Protein AF-A0AB34FD87-F1 (afdb_monomer)

pLDDT: mean 76.85, std 21.21, range [26.97, 95.5]

Nearest PDB structures (foldseek):
  4fjo-assembly1_A  TM=5.355E-01  e=4.480E+00  Mus musculus

Mean predicted aligned error: 10.98 Å

Foldseek 3Di:
DDDDVVLVVQCLVCQPNRDDPDDDDDDDDPPDDDDDDALDPDDDDDDDPDDDDDDDDDDDDLVCLLSNLVSLLSCLVRVSNDPDDRPCVCVVCVVVSLVSNVVVDPDPVSNVSSVVSVVSSCVSVVPPPPDDDDPDDDDDDDDDDDDDDDDDD

Sequence (153 aa):
MDTNESEMVKFTDEGDNWVPDSVIAIVLEPGDTLIMPSAQLLPHAVLTLADSRMTGGMFMDALRILESIEKLLWISIRPSVSNEPIPLQLLRGWSHLRKLFYDRNQSTTDRARFEKITGLLRENLSCQWIQIPQQLDHSGAYRQTLKITWEPN

Organism: NCBI:txid1247861

Radius of gyration: 19.11 Å; Cα contacts (8 Å, |Δi|>4): 66; chains: 1; bounding box: 40×42×57 Å

Structure (mmCIF, N/CA/C/O backbone):
data_AF-A0AB34FD87-F1
#
_entry.id   AF-A0AB34FD87-F1
#
loop_
_atom_site.group_PDB
_atom_site.id
_atom_site.type_symbol
_atom_site.label_atom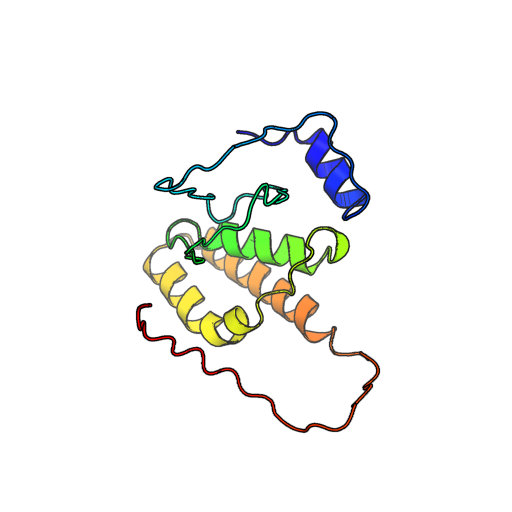_id
_atom_site.label_alt_id
_atom_site.label_comp_id
_atom_site.label_asym_id
_atom_site.label_entity_id
_atom_site.label_seq_id
_atom_site.pdbx_PDB_ins_code
_atom_site.Cartn_x
_atom_site.Cartn_y
_atom_site.Cartn_z
_atom_site.occupancy
_atom_site.B_iso_or_equiv
_atom_site.auth_seq_id
_atom_site.auth_comp_id
_atom_site.auth_asym_id
_atom_site.auth_atom_id
_atom_site.pdbx_PDB_model_num
ATOM 1 N N . MET A 1 1 ? 11.540 -9.137 3.467 1.00 44.97 1 MET A N 1
ATOM 2 C CA . MET A 1 1 ? 12.571 -8.117 3.202 1.00 44.97 1 MET A CA 1
ATOM 3 C C . MET A 1 1 ? 12.201 -6.913 4.029 1.00 44.97 1 MET A C 1
ATOM 5 O O . MET A 1 1 ? 11.166 -6.316 3.750 1.00 44.97 1 MET A O 1
ATOM 9 N N . ASP A 1 2 ? 12.971 -6.657 5.082 1.00 49.84 2 ASP A N 1
ATOM 10 C CA . ASP A 1 2 ? 12.836 -5.446 5.885 1.00 49.84 2 ASP A CA 1
ATOM 11 C C . ASP A 1 2 ? 13.487 -4.307 5.111 1.00 49.84 2 ASP A C 1
ATOM 13 O O . ASP A 1 2 ? 14.667 -4.375 4.760 1.00 49.84 2 ASP A O 1
ATOM 17 N N . THR A 1 3 ? 12.699 -3.294 4.770 1.00 57.66 3 THR A N 1
ATOM 18 C CA . THR A 1 3 ? 13.230 -2.063 4.196 1.00 57.66 3 THR A CA 1
ATOM 19 C C . THR A 1 3 ? 14.100 -1.407 5.263 1.00 57.66 3 THR A C 1
ATOM 21 O O . THR A 1 3 ? 13.645 -1.229 6.391 1.00 57.66 3 THR A O 1
ATOM 24 N N . ASN A 1 4 ? 15.354 -1.085 4.936 1.00 71.69 4 ASN A N 1
ATOM 25 C CA . ASN A 1 4 ? 16.260 -0.406 5.860 1.00 71.69 4 ASN A CA 1
ATOM 26 C C . ASN A 1 4 ? 15.581 0.882 6.358 1.00 71.69 4 ASN A C 1
ATOM 28 O O . ASN A 1 4 ? 15.219 1.732 5.546 1.00 71.69 4 ASN A O 1
ATOM 32 N N . GLU A 1 5 ? 15.374 1.021 7.670 1.00 75.25 5 GLU A N 1
ATOM 33 C CA . GLU A 1 5 ? 14.649 2.161 8.253 1.00 75.25 5 GLU A CA 1
ATOM 34 C C . GLU A 1 5 ? 15.255 3.503 7.813 1.00 75.25 5 GLU A C 1
ATOM 36 O O . GLU A 1 5 ? 14.524 4.450 7.532 1.00 75.25 5 GLU A O 1
ATOM 41 N N . SER A 1 6 ? 16.581 3.549 7.646 1.00 80.75 6 SER A N 1
ATOM 42 C CA . SER A 1 6 ? 17.311 4.704 7.113 1.00 80.75 6 SER A CA 1
ATOM 43 C C . SER A 1 6 ? 16.876 5.085 5.691 1.00 80.75 6 SER A C 1
ATOM 45 O O . SER A 1 6 ? 16.723 6.265 5.388 1.00 80.75 6 SER A O 1
ATOM 47 N N . GLU A 1 7 ? 16.658 4.103 4.816 1.00 85.06 7 GLU A N 1
ATOM 48 C CA . GLU A 1 7 ? 16.222 4.339 3.432 1.00 85.06 7 GLU A CA 1
ATOM 49 C C . GLU A 1 7 ? 14.768 4.814 3.380 1.00 85.06 7 GLU A C 1
ATOM 51 O O . GLU A 1 7 ? 14.429 5.693 2.594 1.00 85.06 7 GLU A O 1
ATOM 56 N N . MET A 1 8 ? 13.911 4.295 4.263 1.00 85.44 8 MET A N 1
ATOM 57 C CA . MET A 1 8 ? 12.520 4.748 4.352 1.00 85.44 8 MET A CA 1
ATOM 58 C C . MET A 1 8 ? 12.394 6.185 4.865 1.00 85.44 8 MET A C 1
ATOM 60 O O . MET A 1 8 ? 11.465 6.887 4.462 1.00 85.44 8 MET A O 1
ATOM 64 N N . VAL A 1 9 ? 13.310 6.637 5.729 1.00 88.19 9 VAL A N 1
ATOM 65 C CA . VAL A 1 9 ? 13.380 8.046 6.148 1.00 88.19 9 VAL A CA 1
ATOM 66 C C . VAL A 1 9 ? 13.762 8.929 4.962 1.00 88.19 9 VAL A C 1
ATOM 68 O O . VAL A 1 9 ? 13.012 9.849 4.651 1.00 88.19 9 VAL A O 1
ATOM 71 N N . LYS A 1 10 ? 14.837 8.597 4.233 1.00 89.56 10 LYS A N 1
ATOM 72 C CA . LYS A 1 10 ? 15.220 9.343 3.020 1.00 89.56 10 LYS A CA 1
ATOM 73 C C . LYS A 1 10 ? 14.080 9.392 2.003 1.00 89.56 10 LYS A C 1
ATOM 75 O O . LYS A 1 10 ? 13.738 10.463 1.520 1.00 89.56 10 LYS A O 1
ATOM 80 N N . PHE A 1 11 ? 13.424 8.258 1.747 1.00 89.56 11 PHE A N 1
ATOM 81 C CA . PHE A 1 11 ? 12.277 8.203 0.842 1.00 89.56 11 PHE A CA 1
ATOM 82 C C . PHE A 1 11 ? 11.124 9.106 1.293 1.00 89.56 11 PHE A C 1
ATOM 84 O O . PHE A 1 11 ? 10.484 9.763 0.477 1.00 89.56 11 PHE A O 1
ATOM 91 N N . THR A 1 12 ? 10.860 9.153 2.599 1.00 89.75 12 THR A N 1
ATOM 92 C CA . THR A 1 12 ? 9.824 10.022 3.170 1.00 89.75 12 THR A CA 1
ATOM 93 C C . THR A 1 12 ? 10.107 11.500 2.901 1.0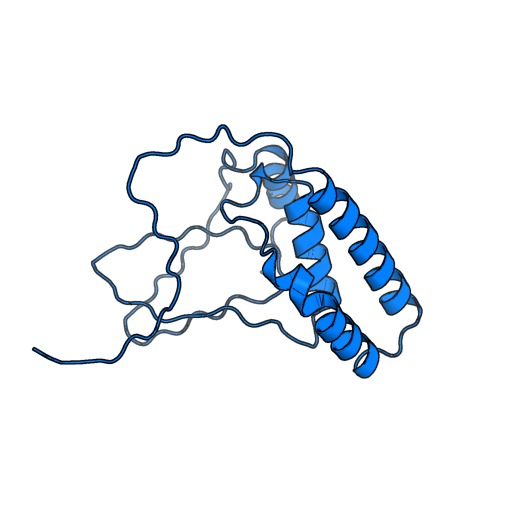0 89.75 12 THR A C 1
ATOM 95 O O . THR A 1 12 ? 9.168 12.249 2.624 1.00 89.75 12 THR A O 1
ATOM 98 N N . ASP A 1 13 ? 11.374 11.902 2.991 1.00 89.38 13 ASP A N 1
ATOM 99 C CA . ASP A 1 13 ? 11.802 13.296 2.871 1.00 89.38 13 ASP A CA 1
ATOM 100 C C . ASP A 1 13 ? 11.982 13.726 1.405 1.00 89.38 13 ASP A C 1
ATOM 102 O O . ASP A 1 13 ? 11.618 14.841 1.029 1.00 89.38 13 ASP A O 1
ATOM 106 N N . GLU A 1 14 ? 12.516 12.838 0.565 1.00 90.12 14 GLU A N 1
ATOM 107 C CA . GLU A 1 14 ? 12.880 13.126 -0.828 1.00 90.12 14 GLU A CA 1
ATOM 108 C C . GLU A 1 14 ? 11.753 12.804 -1.825 1.00 90.12 14 GLU A C 1
ATOM 110 O O . GLU A 1 14 ? 11.683 13.419 -2.896 1.00 90.12 14 GLU A O 1
ATOM 115 N N . GLY A 1 15 ? 10.847 11.881 -1.475 1.00 88.31 15 GLY A N 1
ATOM 116 C CA . GLY A 1 15 ? 9.709 11.477 -2.304 1.00 88.31 15 GLY A CA 1
ATOM 117 C C . GLY A 1 15 ? 10.136 11.009 -3.696 1.00 88.31 15 GLY A C 1
ATOM 118 O O . GLY A 1 15 ? 11.001 10.148 -3.829 1.00 88.31 15 GLY A O 1
ATOM 119 N N . ASP A 1 16 ? 9.563 11.614 -4.736 1.00 85.56 16 ASP A N 1
ATOM 120 C CA . ASP A 1 16 ? 9.879 11.330 -6.144 1.00 85.56 16 ASP A CA 1
ATOM 121 C C . ASP A 1 16 ? 11.356 11.553 -6.524 1.00 85.56 16 ASP A C 1
ATOM 123 O O . ASP A 1 16 ? 11.822 11.001 -7.520 1.00 85.56 16 ASP A O 1
ATOM 127 N N . ASN A 1 17 ? 12.102 12.357 -5.757 1.00 88.94 17 ASN A N 1
ATOM 128 C CA . ASN A 1 17 ? 13.526 12.603 -6.018 1.00 88.94 17 ASN A CA 1
ATOM 129 C C . ASN A 1 17 ? 14.446 11.587 -5.334 1.00 88.94 17 ASN A C 1
ATOM 131 O O . ASN A 1 17 ? 15.663 11.660 -5.511 1.00 88.94 17 ASN A O 1
ATOM 135 N N . TRP A 1 18 ? 13.881 10.672 -4.546 1.00 92.12 18 TRP A N 1
ATOM 136 C CA . TRP A 1 18 ? 14.657 9.696 -3.806 1.00 92.12 18 TRP A CA 1
ATOM 137 C C . TRP A 1 18 ? 15.388 8.733 -4.740 1.00 92.12 18 TRP A C 1
ATOM 139 O O . TRP A 1 18 ? 14.789 8.106 -5.618 1.00 92.12 18 TRP A O 1
ATOM 149 N N . VAL A 1 19 ? 16.688 8.572 -4.501 1.00 90.62 19 VAL A N 1
ATOM 150 C CA . VAL A 1 19 ? 17.519 7.574 -5.177 1.00 90.62 19 VAL A CA 1
ATOM 151 C C . VAL A 1 19 ? 17.969 6.540 -4.142 1.00 90.62 19 VAL A C 1
ATOM 153 O O . VAL A 1 19 ? 18.699 6.900 -3.219 1.00 90.62 19 VAL A O 1
ATOM 156 N N . PRO A 1 20 ? 17.555 5.265 -4.265 1.00 89.94 20 PRO A N 1
ATOM 157 C CA . PRO A 1 20 ? 17.933 4.230 -3.309 1.00 89.94 20 PRO A CA 1
ATOM 158 C C . PRO A 1 20 ? 19.424 3.887 -3.400 1.00 89.94 20 PRO A C 1
ATOM 160 O O . PRO A 1 20 ? 19.975 3.770 -4.499 1.00 89.94 20 PRO A O 1
ATOM 163 N N . ASP A 1 21 ? 20.054 3.619 -2.253 1.00 89.69 21 ASP A N 1
ATOM 164 C CA . ASP A 1 21 ? 21.472 3.220 -2.191 1.00 89.69 21 ASP A CA 1
ATOM 165 C C . ASP A 1 21 ? 21.703 1.842 -2.852 1.00 89.69 21 ASP A C 1
ATOM 167 O O . ASP A 1 21 ? 22.780 1.541 -3.374 1.00 89.69 21 ASP A O 1
ATOM 171 N N . SER A 1 22 ? 20.683 0.977 -2.825 1.00 88.19 22 SER A N 1
ATOM 172 C CA . SER A 1 22 ? 20.691 -0.337 -3.471 1.00 88.19 22 SER A CA 1
ATOM 173 C C . SER A 1 22 ? 19.284 -0.753 -3.892 1.00 88.19 22 SER A C 1
ATOM 175 O O . SER A 1 22 ? 18.304 -0.421 -3.226 1.00 88.19 22 SER A O 1
ATOM 177 N N . VAL A 1 23 ? 19.179 -1.504 -4.991 1.00 88.88 23 VAL A N 1
ATOM 178 C CA . VAL A 1 23 ? 17.898 -1.979 -5.528 1.00 88.88 23 VAL A CA 1
ATOM 179 C C . VAL A 1 23 ? 17.917 -3.481 -5.746 1.00 88.88 23 VAL A C 1
ATOM 181 O O . VAL A 1 23 ? 18.933 -4.065 -6.121 1.00 88.88 23 VAL A O 1
ATOM 184 N N . ILE A 1 24 ? 16.760 -4.102 -5.540 1.00 89.94 24 ILE A N 1
ATOM 185 C CA . ILE A 1 24 ? 16.526 -5.501 -5.879 1.00 89.94 24 ILE A CA 1
ATOM 186 C C . ILE A 1 24 ? 15.656 -5.512 -7.126 1.00 89.94 24 ILE A C 1
ATOM 188 O O . ILE A 1 24 ? 14.519 -5.045 -7.099 1.00 89.94 24 ILE A O 1
ATOM 192 N N . ALA A 1 25 ? 16.206 -6.030 -8.220 1.00 92.56 25 ALA A N 1
ATOM 193 C CA . ALA A 1 25 ? 15.481 -6.190 -9.469 1.00 92.56 25 ALA A CA 1
ATOM 194 C C . ALA A 1 25 ? 14.858 -7.589 -9.536 1.00 92.56 25 ALA A C 1
ATOM 196 O O . ALA A 1 25 ? 15.533 -8.591 -9.297 1.00 92.56 25 ALA A O 1
ATOM 197 N N . ILE A 1 26 ? 13.574 -7.645 -9.886 1.00 91.94 26 ILE A N 1
ATOM 198 C CA . ILE A 1 26 ? 12.859 -8.883 -10.199 1.00 91.94 26 ILE A CA 1
ATOM 199 C C . ILE A 1 26 ? 12.486 -8.809 -11.676 1.00 91.94 26 ILE A C 1
ATOM 201 O O . ILE A 1 26 ? 11.841 -7.851 -12.102 1.00 91.94 26 ILE A O 1
ATOM 205 N N . VAL A 1 27 ? 12.905 -9.806 -12.452 1.00 94.44 27 VAL A N 1
ATOM 206 C CA . VAL A 1 27 ? 12.509 -9.954 -13.856 1.00 94.44 27 VAL A CA 1
ATOM 207 C C . VAL A 1 27 ? 11.329 -10.914 -13.900 1.00 94.44 27 VAL A C 1
ATOM 209 O O . VAL A 1 27 ? 11.400 -11.983 -13.301 1.00 94.44 27 VAL A O 1
ATOM 212 N N . LEU A 1 28 ? 10.248 -10.505 -14.563 1.00 94.69 28 LEU A N 1
ATOM 213 C CA . LEU A 1 28 ? 9.061 -11.333 -14.762 1.00 94.69 28 LEU A CA 1
ATOM 214 C C . LEU A 1 28 ? 9.032 -11.847 -16.197 1.00 94.69 28 LEU A C 1
ATOM 216 O O . LEU A 1 28 ? 9.116 -11.057 -17.142 1.00 94.69 28 LEU A O 1
ATOM 220 N N . GLU A 1 29 ? 8.877 -13.155 -16.346 1.00 94.62 29 GLU A N 1
ATOM 221 C CA . GLU A 1 29 ? 8.753 -13.842 -17.626 1.00 94.62 29 GLU A CA 1
ATOM 222 C C . GLU A 1 29 ? 7.291 -14.232 -17.920 1.00 94.62 29 GLU A C 1
ATOM 224 O O . GLU A 1 29 ? 6.438 -14.258 -17.023 1.00 94.62 29 GLU A O 1
ATOM 229 N N . PRO A 1 30 ? 6.940 -14.530 -19.187 1.00 94.81 30 PRO A N 1
ATOM 230 C CA . PRO A 1 30 ? 5.607 -15.014 -19.524 1.00 94.81 30 PRO A CA 1
ATOM 231 C C . PRO A 1 30 ? 5.229 -16.274 -18.731 1.00 94.81 30 PRO A C 1
ATOM 233 O O . PRO A 1 30 ? 5.866 -17.316 -18.856 1.00 94.81 30 PRO A O 1
ATOM 236 N N . GLY A 1 31 ? 4.143 -16.186 -17.961 1.00 93.56 3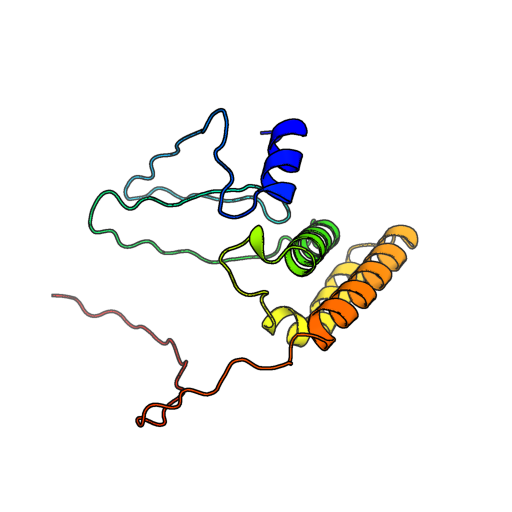1 GLY A N 1
ATOM 237 C CA . GLY A 1 31 ? 3.668 -17.259 -17.080 1.00 93.56 31 GLY A CA 1
ATOM 238 C C . GLY A 1 31 ? 3.925 -16.996 -15.595 1.00 93.56 31 GLY A C 1
ATOM 239 O O . GLY A 1 31 ? 3.271 -17.622 -14.759 1.00 93.56 31 GLY A O 1
ATOM 240 N N . ASP A 1 32 ? 4.788 -16.034 -15.261 1.00 95.50 32 ASP A N 1
ATOM 241 C CA . ASP A 1 32 ? 5.047 -15.662 -13.874 1.00 95.50 32 ASP A CA 1
ATOM 242 C C . ASP A 1 32 ? 3.859 -14.952 -13.224 1.00 95.50 32 ASP A C 1
ATOM 244 O O . ASP A 1 32 ? 3.068 -14.247 -13.857 1.00 95.50 32 ASP A O 1
ATOM 248 N N . THR A 1 33 ? 3.759 -15.114 -11.905 1.00 93.31 33 THR A N 1
ATOM 249 C CA . THR A 1 33 ? 2.817 -14.376 -11.061 1.00 93.31 33 THR A CA 1
ATOM 250 C C . THR A 1 33 ? 3.580 -13.672 -9.950 1.00 93.31 33 THR A C 1
ATOM 252 O O . THR A 1 33 ? 4.140 -14.316 -9.064 1.00 93.31 33 THR A O 1
ATOM 255 N N . LEU A 1 34 ? 3.559 -12.339 -9.966 1.00 91.81 34 LEU A N 1
ATOM 256 C CA . LEU A 1 34 ? 4.091 -11.522 -8.881 1.00 91.81 34 LEU A CA 1
ATOM 257 C C . LEU A 1 34 ? 2.985 -11.209 -7.868 1.00 91.81 34 LEU A C 1
ATOM 259 O O . LEU A 1 34 ? 1.970 -10.605 -8.214 1.00 91.81 34 LEU A O 1
ATOM 263 N N . ILE A 1 35 ? 3.203 -11.574 -6.602 1.00 90.06 35 ILE A N 1
ATOM 264 C CA . ILE A 1 35 ? 2.329 -11.192 -5.487 1.00 90.06 35 ILE A CA 1
ATOM 265 C C . ILE A 1 35 ? 3.058 -10.155 -4.637 1.00 90.06 35 ILE A C 1
ATOM 267 O O . ILE A 1 35 ? 4.043 -10.467 -3.971 1.00 90.06 35 ILE A O 1
ATOM 271 N N . MET A 1 36 ? 2.547 -8.926 -4.629 1.00 86.88 36 MET A N 1
ATOM 272 C CA . MET A 1 36 ? 3.027 -7.878 -3.732 1.00 86.88 36 MET A CA 1
ATOM 273 C C . MET A 1 36 ? 2.220 -7.901 -2.427 1.00 86.88 36 MET A C 1
ATOM 275 O O . MET A 1 36 ? 0.991 -7.799 -2.479 1.00 86.88 36 MET A O 1
ATOM 279 N N . PRO A 1 37 ? 2.865 -8.032 -1.252 1.00 82.19 37 PRO A N 1
ATOM 280 C CA . PRO A 1 37 ? 2.155 -8.062 0.020 1.00 82.19 37 PRO A CA 1
ATOM 281 C C . PRO A 1 37 ? 1.346 -6.782 0.252 1.00 82.19 37 PRO A C 1
ATOM 283 O O . PRO A 1 37 ? 1.861 -5.667 0.132 1.00 82.19 37 PRO A O 1
ATOM 286 N N . SER A 1 38 ? 0.084 -6.934 0.658 1.00 77.75 38 SER A N 1
ATOM 287 C CA . SER A 1 38 ? -0.743 -5.798 1.071 1.00 77.75 38 SER A CA 1
ATOM 288 C C . SER A 1 38 ? -0.168 -5.132 2.324 1.00 77.75 38 SER A C 1
ATOM 290 O O . SER A 1 38 ? 0.569 -5.751 3.091 1.00 77.75 38 SER A O 1
ATOM 292 N N . ALA A 1 39 ? -0.523 -3.868 2.556 1.00 77.81 39 ALA A N 1
ATOM 293 C CA . ALA A 1 39 ? -0.120 -3.074 3.724 1.00 77.81 39 ALA A CA 1
ATOM 294 C C . ALA A 1 39 ? 1.387 -2.815 3.919 1.00 77.81 39 ALA A C 1
ATOM 296 O O . ALA A 1 39 ? 1.745 -1.985 4.749 1.00 77.81 39 ALA A O 1
ATOM 297 N N . GLN A 1 40 ? 2.282 -3.455 3.162 1.00 82.06 40 GLN A N 1
ATOM 298 C CA . GLN A 1 40 ? 3.712 -3.177 3.255 1.00 82.06 40 GLN A CA 1
ATOM 299 C C . GLN A 1 40 ? 4.057 -1.884 2.504 1.00 82.06 40 GLN A C 1
ATOM 301 O O . GLN A 1 40 ? 3.628 -1.676 1.362 1.00 82.06 40 GLN A O 1
ATOM 306 N N . LEU A 1 41 ? 4.827 -1.005 3.148 1.00 82.81 41 LEU A N 1
ATOM 307 C CA . LEU A 1 41 ? 5.470 0.129 2.490 1.00 82.81 41 LEU A CA 1
ATOM 308 C C . LEU A 1 41 ? 6.677 -0.397 1.713 1.00 82.81 41 LEU A C 1
ATOM 310 O O . LEU A 1 41 ? 7.749 -0.613 2.272 1.00 82.81 41 LEU A O 1
ATOM 314 N N . LEU A 1 42 ? 6.452 -0.668 0.430 1.00 84.69 42 LEU A N 1
ATOM 315 C CA . LEU A 1 42 ? 7.468 -1.140 -0.498 1.00 84.69 42 LEU A CA 1
ATOM 316 C C . LEU A 1 42 ? 7.496 -0.199 -1.708 1.00 84.69 42 LEU A C 1
ATOM 318 O O . LEU A 1 42 ? 6.674 -0.363 -2.620 1.00 84.69 42 LEU A O 1
ATOM 322 N N . PRO A 1 43 ? 8.392 0.803 -1.705 1.00 86.44 43 PRO A N 1
ATOM 323 C CA . PRO A 1 43 ? 8.677 1.587 -2.896 1.00 86.44 43 PRO A CA 1
ATOM 324 C C . PRO A 1 43 ? 9.140 0.650 -4.014 1.00 86.44 43 PRO A C 1
ATOM 326 O O . PRO A 1 43 ? 9.979 -0.223 -3.794 1.00 86.44 43 PRO A O 1
ATOM 329 N N . HIS A 1 44 ? 8.555 0.789 -5.196 1.00 87.75 44 HIS A N 1
ATOM 330 C CA . HIS A 1 44 ? 8.897 -0.024 -6.355 1.00 87.75 44 HIS A CA 1
ATOM 331 C C . HIS A 1 44 ? 8.679 0.784 -7.630 1.00 87.75 44 HIS A C 1
ATOM 333 O O . HIS A 1 44 ? 7.849 1.689 -7.673 1.00 87.75 44 HIS A O 1
ATOM 339 N N . ALA A 1 45 ? 9.424 0.426 -8.668 1.00 87.50 45 ALA A N 1
ATOM 340 C CA . ALA A 1 45 ? 9.285 0.978 -10.003 1.00 87.50 45 ALA A CA 1
ATOM 341 C C . ALA A 1 45 ? 9.186 -0.173 -11.004 1.00 87.50 45 ALA A C 1
ATOM 343 O O . ALA A 1 45 ? 9.780 -1.236 -10.806 1.00 87.50 45 ALA A O 1
ATOM 344 N N . VAL A 1 46 ? 8.424 0.042 -12.072 1.00 89.44 46 VAL A N 1
ATOM 345 C CA . VAL A 1 46 ? 8.220 -0.948 -13.131 1.00 89.44 46 VAL A CA 1
ATOM 346 C C . VAL A 1 46 ? 8.907 -0.458 -14.398 1.00 89.44 46 VAL A C 1
ATOM 348 O O . VAL A 1 46 ? 8.696 0.677 -14.822 1.00 89.44 46 VAL A O 1
ATOM 351 N N . LEU A 1 47 ? 9.709 -1.330 -15.008 1.00 91.81 47 LEU A N 1
ATOM 352 C CA . LEU A 1 47 ? 10.325 -1.112 -16.312 1.00 91.81 47 LEU A CA 1
ATOM 353 C C . LEU A 1 47 ? 9.888 -2.228 -17.263 1.00 91.81 47 LEU A C 1
ATOM 355 O O . LEU A 1 47 ? 10.197 -3.397 -17.044 1.00 91.81 47 LEU A O 1
ATOM 359 N N . THR A 1 48 ? 9.191 -1.858 -18.333 1.00 93.50 48 THR A N 1
ATOM 360 C CA . THR A 1 48 ? 8.770 -2.795 -19.380 1.00 93.50 48 THR A CA 1
ATOM 361 C C . THR A 1 48 ? 9.876 -2.919 -20.426 1.00 93.50 48 THR A C 1
ATOM 363 O O . THR A 1 48 ? 10.191 -1.946 -21.105 1.00 93.50 48 THR A O 1
ATOM 366 N N . LEU A 1 49 ? 10.476 -4.108 -20.552 1.00 93.19 49 LEU A N 1
ATOM 367 C CA . LEU A 1 49 ? 11.625 -4.348 -21.443 1.00 93.19 49 LEU A CA 1
ATOM 368 C C . LEU A 1 49 ? 11.235 -4.609 -22.908 1.00 93.19 49 LEU A C 1
ATOM 370 O O . LEU A 1 49 ? 12.032 -4.365 -23.809 1.00 93.19 49 LEU A O 1
ATOM 374 N N . ALA A 1 50 ? 10.025 -5.117 -23.144 1.00 93.06 50 ALA A N 1
ATOM 375 C CA . ALA A 1 50 ? 9.462 -5.400 -24.461 1.00 93.06 50 ALA A CA 1
ATOM 376 C C . ALA A 1 50 ? 7.932 -5.328 -24.395 1.00 93.06 50 ALA A C 1
ATOM 378 O O . ALA A 1 50 ? 7.360 -5.446 -23.307 1.00 93.06 50 ALA A O 1
ATOM 379 N N . ASP A 1 51 ? 7.270 -5.175 -25.543 1.00 95.12 51 ASP A N 1
ATOM 380 C CA . ASP A 1 51 ? 5.808 -5.179 -25.626 1.00 95.12 51 ASP A CA 1
ATOM 381 C C . ASP A 1 51 ? 5.232 -6.395 -24.897 1.00 95.12 51 ASP A C 1
ATOM 383 O O . ASP A 1 51 ? 5.525 -7.547 -25.216 1.00 95.12 51 ASP A O 1
ATOM 387 N N . SER A 1 52 ? 4.437 -6.119 -23.867 1.00 92.12 52 SER A N 1
ATOM 388 C CA . SER A 1 52 ? 3.990 -7.117 -22.902 1.00 92.12 52 SER A CA 1
ATOM 389 C C . SER A 1 52 ? 2.524 -6.914 -22.569 1.00 92.12 52 SER A C 1
ATOM 391 O O . SER A 1 52 ? 2.043 -5.787 -22.444 1.00 92.12 52 SER A O 1
ATOM 393 N N . ARG A 1 53 ? 1.810 -8.022 -22.356 1.00 91.56 53 ARG A N 1
ATOM 394 C CA . ARG A 1 53 ? 0.448 -8.012 -21.821 1.00 91.56 53 ARG A CA 1
ATOM 395 C C . ARG A 1 53 ? 0.446 -8.640 -20.437 1.00 91.56 53 ARG A C 1
ATOM 397 O O . ARG A 1 53 ? 0.550 -9.854 -20.305 1.00 91.56 53 ARG A O 1
ATOM 404 N N . MET A 1 54 ? 0.259 -7.811 -19.418 1.00 89.88 54 MET A N 1
ATOM 405 C CA . MET A 1 54 ? 0.112 -8.255 -18.034 1.00 89.88 54 MET A CA 1
ATOM 406 C C . MET A 1 54 ? -1.359 -8.215 -17.620 1.00 89.88 54 MET A C 1
ATOM 408 O O . MET A 1 54 ? -2.112 -7.338 -18.046 1.00 89.88 54 MET A O 1
ATOM 412 N N . THR A 1 55 ? -1.774 -9.172 -16.792 1.00 90.69 55 THR A N 1
ATOM 413 C CA . THR A 1 55 ? -3.085 -9.149 -16.131 1.00 90.69 55 THR A CA 1
ATOM 414 C C . THR A 1 55 ? -2.856 -9.177 -14.633 1.00 90.69 55 THR A C 1
ATOM 416 O O . THR A 1 55 ? -2.109 -10.013 -14.135 1.00 90.69 55 THR A O 1
ATOM 419 N N . GLY A 1 56 ? -3.497 -8.261 -13.918 1.00 88.38 56 GLY A N 1
ATOM 420 C CA . GLY A 1 56 ? -3.343 -8.139 -12.479 1.00 88.38 56 GLY A CA 1
ATOM 421 C C . GLY A 1 56 ? -4.526 -7.427 -11.847 1.00 88.38 56 GLY A C 1
ATOM 422 O O . GLY A 1 56 ? -5.464 -7.001 -12.523 1.00 88.38 56 GLY A O 1
ATOM 423 N N . GLY A 1 57 ? -4.470 -7.311 -10.529 1.00 85.44 57 GLY A N 1
ATOM 424 C CA . GLY A 1 57 ? -5.469 -6.608 -9.747 1.00 85.44 57 GLY A CA 1
ATOM 425 C C . GLY A 1 57 ? -4.986 -6.382 -8.326 1.00 85.44 57 GLY A C 1
ATOM 426 O O . GLY A 1 57 ? -4.042 -7.018 -7.860 1.00 85.44 57 GLY A O 1
ATOM 427 N N . MET A 1 58 ? -5.663 -5.473 -7.637 1.00 82.06 58 MET A N 1
ATOM 428 C CA . MET A 1 58 ? -5.461 -5.254 -6.213 1.00 82.06 58 MET A CA 1
ATOM 429 C C . MET A 1 58 ? -6.503 -6.039 -5.425 1.00 82.06 58 MET A C 1
ATOM 431 O O . MET A 1 58 ? -7.689 -6.026 -5.760 1.00 82.06 58 MET A O 1
ATOM 435 N N . PHE A 1 59 ? -6.073 -6.674 -4.342 1.00 81.44 59 PHE A N 1
ATOM 436 C CA . PHE A 1 59 ? -6.963 -7.221 -3.327 1.00 81.44 59 PHE A CA 1
ATOM 437 C C . PHE A 1 59 ? -6.518 -6.732 -1.948 1.00 81.44 59 PHE A C 1
ATOM 439 O O . PHE A 1 59 ? -5.340 -6.467 -1.715 1.00 81.44 59 PHE A O 1
ATOM 446 N N . MET A 1 60 ? -7.472 -6.589 -1.030 1.00 79.19 60 MET A N 1
ATOM 447 C CA . MET A 1 60 ? -7.171 -6.328 0.376 1.00 79.19 60 MET A CA 1
ATOM 448 C C . MET A 1 60 ? -7.155 -7.644 1.140 1.00 79.19 60 MET A C 1
ATOM 450 O O . MET A 1 60 ? -8.109 -8.420 1.065 1.00 79.19 60 MET A O 1
ATOM 454 N N . ASP A 1 61 ? -6.099 -7.864 1.916 1.00 85.31 61 ASP A N 1
ATOM 455 C CA . ASP A 1 61 ? -6.061 -8.944 2.891 1.00 85.31 61 ASP A CA 1
ATOM 456 C C . ASP A 1 61 ? -6.906 -8.561 4.112 1.00 85.31 61 ASP A C 1
ATOM 458 O O . ASP A 1 61 ? -6.633 -7.585 4.816 1.00 85.31 61 ASP A O 1
ATOM 462 N N . ALA A 1 62 ? -7.944 -9.351 4.372 1.00 83.81 62 ALA A N 1
ATOM 463 C CA . ALA A 1 62 ? -8.851 -9.136 5.488 1.00 83.81 62 ALA A CA 1
ATOM 464 C C . ALA A 1 62 ? -8.185 -9.320 6.866 1.00 83.81 62 ALA A C 1
ATOM 466 O O . ALA A 1 62 ? -8.747 -8.868 7.864 1.00 83.81 62 ALA A O 1
ATOM 467 N N . LEU A 1 63 ? -7.019 -9.971 6.932 1.00 86.06 63 LEU A N 1
ATOM 468 C CA . LEU A 1 63 ? -6.211 -10.077 8.151 1.00 86.06 63 LEU A CA 1
ATOM 469 C C . LEU A 1 63 ? -5.330 -8.847 8.388 1.00 86.06 63 LEU A C 1
ATOM 471 O O . LEU A 1 63 ? -4.856 -8.662 9.502 1.00 86.06 63 LEU A O 1
ATOM 475 N N . ARG A 1 64 ? -5.135 -8.003 7.367 1.00 88.00 64 ARG A N 1
ATOM 476 C CA . ARG A 1 64 ? -4.221 -6.851 7.404 1.00 88.00 64 ARG A CA 1
ATOM 477 C C . ARG A 1 64 ? -4.928 -5.526 7.140 1.00 88.00 64 ARG A C 1
ATOM 479 O O . ARG A 1 64 ? -4.356 -4.599 6.561 1.00 88.00 64 ARG A O 1
ATOM 486 N N . ILE A 1 65 ? -6.215 -5.450 7.484 1.00 89.50 65 ILE A N 1
ATOM 487 C CA . ILE A 1 65 ? -7.041 -4.262 7.231 1.00 89.50 65 ILE A CA 1
ATOM 488 C C . ILE A 1 65 ? -6.468 -3.053 7.971 1.00 89.50 65 ILE A C 1
ATOM 490 O O . ILE A 1 65 ? -6.374 -1.981 7.377 1.00 89.50 65 ILE A O 1
ATOM 494 N N . LEU A 1 66 ? -6.077 -3.221 9.238 1.00 90.62 66 LEU A N 1
ATOM 495 C CA . LEU A 1 66 ? -5.581 -2.122 10.062 1.00 90.62 66 LEU A CA 1
ATOM 496 C C . LEU A 1 66 ? -4.291 -1.540 9.475 1.00 90.62 66 LEU A C 1
ATOM 498 O O . LEU A 1 66 ? -4.211 -0.345 9.217 1.00 90.62 66 LEU A O 1
ATOM 502 N N . GLU A 1 67 ? -3.325 -2.390 9.159 1.00 90.56 67 GLU A N 1
ATOM 503 C CA . GLU A 1 67 ? -2.059 -1.991 8.547 1.00 90.56 67 GLU A CA 1
ATOM 504 C C . GLU A 1 67 ? -2.282 -1.388 7.150 1.00 90.56 67 GLU A C 1
ATOM 506 O O . GLU A 1 67 ? -1.604 -0.441 6.751 1.00 90.56 67 GLU A O 1
ATOM 511 N N . SER A 1 68 ? -3.268 -1.891 6.397 1.00 88.62 68 SER A N 1
ATOM 512 C CA . SER A 1 68 ? -3.609 -1.345 5.076 1.00 88.62 68 SER A CA 1
ATOM 513 C C . SER A 1 68 ? -4.131 0.089 5.169 1.00 88.62 68 SER A C 1
ATOM 515 O O . SER A 1 68 ? -3.732 0.938 4.371 1.00 88.62 68 SER A O 1
ATOM 517 N N . ILE A 1 69 ? -5.001 0.384 6.142 1.00 89.12 69 ILE A N 1
ATOM 518 C CA . ILE A 1 69 ? -5.510 1.750 6.332 1.00 89.12 69 ILE A CA 1
ATOM 519 C C . ILE A 1 69 ? -4.456 2.683 6.942 1.00 89.12 69 ILE A C 1
ATOM 521 O O . ILE A 1 69 ? -4.492 3.883 6.685 1.00 89.12 69 ILE A O 1
ATOM 525 N N . GLU A 1 70 ? -3.489 2.153 7.693 1.00 90.94 70 GLU A N 1
ATOM 526 C CA . GLU A 1 70 ? -2.329 2.918 8.168 1.00 90.94 70 GLU A CA 1
ATOM 527 C C . GLU A 1 70 ? -1.417 3.330 7.028 1.00 90.94 70 GLU A C 1
ATOM 529 O O . GLU A 1 70 ? -1.042 4.500 6.939 1.00 90.94 70 GLU A O 1
ATOM 534 N N . LYS A 1 71 ? -1.120 2.398 6.117 1.00 88.69 71 LYS A N 1
ATOM 535 C CA . LYS A 1 71 ? -0.400 2.705 4.880 1.00 88.69 71 LYS A CA 1
ATOM 536 C C . LYS A 1 71 ? -1.139 3.777 4.078 1.00 88.69 71 LYS A C 1
ATOM 538 O O . LYS A 1 71 ? -0.515 4.724 3.610 1.00 88.69 71 LYS A O 1
ATOM 543 N N . LEU A 1 72 ? -2.462 3.662 3.954 1.00 87.56 72 LEU A N 1
ATOM 544 C CA . LEU A 1 72 ? -3.272 4.662 3.259 1.00 87.56 72 LEU A CA 1
ATOM 545 C C . LEU A 1 72 ? -3.161 6.045 3.914 1.00 87.56 72 LEU A C 1
ATOM 547 O O . LEU A 1 72 ? -2.980 7.038 3.213 1.00 87.56 72 LEU A O 1
ATOM 551 N N . LEU A 1 73 ? -3.235 6.114 5.248 1.00 89.56 73 LEU A N 1
ATOM 552 C CA . LEU A 1 73 ? -3.052 7.366 5.982 1.00 89.56 73 LEU A CA 1
ATOM 553 C C . LEU A 1 73 ? -1.655 7.937 5.741 1.00 89.56 73 LEU A C 1
ATOM 555 O O . LEU A 1 73 ? -1.530 9.128 5.463 1.00 89.56 73 LEU A O 1
ATOM 559 N N . TRP A 1 74 ? -0.627 7.091 5.797 1.00 89.38 74 TRP A N 1
ATOM 560 C CA . TRP A 1 74 ? 0.760 7.495 5.593 1.00 89.38 74 TRP A CA 1
ATOM 561 C C . TRP A 1 74 ? 0.985 8.145 4.223 1.00 89.38 74 TRP A C 1
ATOM 563 O O . TRP A 1 74 ? 1.615 9.203 4.176 1.00 89.38 74 TRP A O 1
ATOM 573 N N . ILE A 1 75 ? 0.415 7.567 3.159 1.00 87.00 75 ILE A N 1
ATOM 574 C CA . ILE A 1 75 ? 0.442 8.131 1.798 1.00 87.00 75 ILE A CA 1
ATOM 575 C C . ILE A 1 75 ? -0.383 9.422 1.740 1.00 87.00 75 ILE A C 1
ATOM 577 O O . ILE A 1 75 ? 0.057 10.416 1.172 1.00 87.00 75 ILE A O 1
ATOM 581 N N . SER A 1 76 ? -1.564 9.448 2.371 1.00 86.19 76 SER A N 1
ATOM 582 C CA . SER A 1 76 ? -2.466 10.605 2.287 1.00 86.19 76 SER A CA 1
ATOM 583 C C . SER A 1 76 ? -1.880 11.903 2.840 1.00 86.19 76 SER A C 1
ATOM 585 O O . SER A 1 76 ? -2.217 12.982 2.361 1.00 86.19 76 SER A O 1
ATOM 587 N N . ILE A 1 77 ? -0.983 11.794 3.822 1.00 87.50 77 ILE A N 1
ATOM 588 C CA . ILE A 1 77 ? -0.308 12.940 4.439 1.00 87.50 77 ILE A CA 1
ATOM 589 C C . ILE A 1 77 ? 1.060 13.236 3.805 1.00 87.50 77 ILE A C 1
ATOM 591 O O . ILE A 1 77 ? 1.759 14.134 4.267 1.00 87.50 77 ILE A O 1
ATOM 595 N N . ARG A 1 78 ? 1.453 12.482 2.768 1.00 86.75 78 ARG A N 1
ATOM 596 C CA . ARG A 1 78 ? 2.732 12.594 2.048 1.00 86.75 78 ARG A CA 1
ATOM 597 C C . ARG A 1 78 ? 2.514 12.384 0.546 1.00 86.75 78 ARG A C 1
ATOM 599 O O . ARG A 1 78 ? 2.880 11.344 0.020 1.00 86.75 78 ARG A O 1
ATOM 606 N N . PRO A 1 79 ? 1.918 13.337 -0.180 1.00 80.69 79 PRO A N 1
ATOM 607 C CA . PRO A 1 79 ? 1.582 13.131 -1.591 1.00 80.69 79 PRO A CA 1
ATOM 608 C C . PRO A 1 79 ? 2.798 12.871 -2.500 1.00 80.69 79 PRO A C 1
ATOM 610 O O . PRO A 1 79 ? 2.631 12.281 -3.555 1.00 80.69 79 PRO A O 1
ATOM 613 N N . SER A 1 80 ? 4.011 13.261 -2.096 1.00 84.88 80 SER A N 1
ATOM 614 C CA . SER A 1 80 ? 5.252 13.076 -2.866 1.00 84.88 80 SER A CA 1
ATOM 615 C C . SER A 1 80 ? 5.831 11.658 -2.836 1.00 84.88 80 SER A C 1
ATOM 617 O O . SER A 1 80 ? 6.841 11.413 -3.481 1.00 84.88 80 SER A O 1
ATOM 619 N N . VAL A 1 81 ? 5.258 10.734 -2.058 1.00 85.75 81 VAL A N 1
ATOM 620 C CA . VAL A 1 81 ? 5.771 9.352 -1.909 1.00 85.75 81 VAL A CA 1
ATOM 621 C C . VAL A 1 81 ? 4.995 8.343 -2.760 1.00 85.75 81 VAL A C 1
ATOM 623 O O . VAL A 1 81 ? 5.202 7.133 -2.653 1.00 85.75 81 VAL A O 1
ATOM 626 N N . SER A 1 82 ? 4.022 8.808 -3.540 1.00 82.94 82 SER A N 1
ATOM 627 C CA . SER A 1 82 ? 3.221 7.961 -4.412 1.00 82.94 82 SER A CA 1
ATOM 628 C C . SER A 1 82 ? 2.803 8.733 -5.651 1.00 82.94 82 SER A C 1
ATOM 630 O O . SER A 1 82 ? 2.244 9.821 -5.569 1.00 82.94 82 SER A O 1
ATOM 632 N N . ASN A 1 83 ? 3.016 8.113 -6.804 1.00 76.69 83 ASN A N 1
ATOM 633 C CA . ASN A 1 83 ? 2.527 8.580 -8.094 1.00 76.69 83 ASN A CA 1
ATOM 634 C C . ASN A 1 83 ? 1.046 8.226 -8.342 1.00 76.69 83 ASN A C 1
ATOM 636 O O . ASN A 1 83 ? 0.489 8.615 -9.369 1.00 76.69 83 ASN A O 1
ATOM 640 N N . GLU A 1 84 ? 0.403 7.477 -7.440 1.00 72.19 84 GLU A N 1
ATOM 641 C CA . GLU A 1 84 ? -0.996 7.075 -7.568 1.00 72.19 84 GLU A CA 1
ATOM 642 C C . GLU A 1 84 ? -1.919 7.998 -6.761 1.00 72.19 84 GLU A C 1
ATOM 644 O O . GLU A 1 84 ? -1.636 8.323 -5.603 1.00 72.19 84 GLU A O 1
ATOM 649 N N . PRO A 1 85 ? -3.074 8.401 -7.323 1.00 72.94 85 PRO A N 1
ATOM 650 C CA . PRO A 1 85 ? -4.071 9.120 -6.551 1.00 72.94 85 PRO A CA 1
ATOM 651 C C . PRO A 1 85 ? -4.612 8.225 -5.434 1.00 72.94 85 PRO A C 1
ATOM 653 O O . PRO A 1 85 ? -4.814 7.021 -5.610 1.00 72.94 85 PRO A O 1
ATOM 656 N N . ILE A 1 86 ? -4.934 8.831 -4.291 1.00 77.06 86 ILE A N 1
ATOM 657 C CA . ILE A 1 86 ? -5.535 8.102 -3.174 1.00 77.06 86 ILE A CA 1
ATOM 658 C C . ILE A 1 86 ? -6.852 7.464 -3.654 1.00 77.06 86 ILE A C 1
ATOM 660 O O . ILE A 1 86 ? -7.702 8.173 -4.204 1.00 77.06 86 ILE A O 1
ATOM 664 N N . PRO A 1 87 ? -7.070 6.151 -3.446 1.00 71.75 87 PRO A N 1
ATOM 665 C CA . PRO A 1 87 ? -8.243 5.443 -3.955 1.00 71.75 87 PRO A CA 1
ATOM 666 C C . PRO A 1 87 ? -9.523 5.868 -3.222 1.00 71.75 87 PRO A C 1
ATOM 668 O O . PRO A 1 87 ? -9.997 5.204 -2.296 1.00 71.75 87 PRO A O 1
ATOM 671 N N . LEU A 1 88 ? -10.133 6.973 -3.662 1.00 72.19 88 LEU A N 1
ATOM 672 C CA . LEU A 1 88 ? -11.355 7.542 -3.080 1.00 72.19 88 LEU A CA 1
ATOM 673 C C . LEU A 1 88 ? -12.539 6.561 -3.103 1.00 72.19 88 LEU A C 1
ATOM 675 O O . LEU A 1 88 ? -13.480 6.718 -2.322 1.00 72.19 88 LEU A O 1
ATOM 679 N N . GLN A 1 89 ? -12.508 5.518 -3.946 1.00 68.62 89 GLN A N 1
ATOM 680 C CA . GLN A 1 89 ? -13.507 4.445 -3.891 1.00 68.62 89 GLN A CA 1
ATOM 681 C C . GLN A 1 89 ? -13.529 3.741 -2.523 1.00 68.62 89 GLN A C 1
ATOM 683 O O . GLN A 1 89 ? -14.600 3.301 -2.095 1.00 68.62 89 GLN A O 1
ATOM 688 N N . LEU A 1 90 ? -12.403 3.697 -1.795 1.00 69.06 90 LEU A N 1
ATOM 689 C CA . LEU A 1 90 ? -12.356 3.163 -0.430 1.00 69.06 90 LEU A CA 1
ATOM 690 C C . LEU A 1 90 ? -13.273 3.939 0.521 1.00 69.06 90 LEU A C 1
ATOM 692 O O . LEU A 1 90 ? -13.87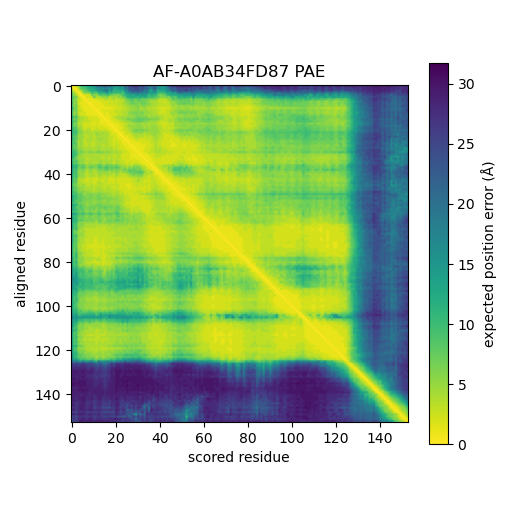4 3.331 1.404 1.00 69.06 90 LEU A O 1
ATOM 696 N N . LEU A 1 91 ? -13.471 5.245 0.308 1.00 71.50 91 LEU A N 1
ATOM 697 C CA . LEU A 1 91 ? -14.390 6.044 1.125 1.00 71.50 91 LEU A CA 1
ATOM 698 C C . LEU A 1 91 ? -15.843 5.583 0.966 1.00 71.50 91 LEU A C 1
ATOM 700 O O . LEU A 1 91 ? -16.589 5.547 1.944 1.00 71.50 91 LEU A O 1
ATOM 704 N N . ARG A 1 92 ? -16.239 5.169 -0.246 1.00 75.12 92 ARG A N 1
ATOM 705 C CA . ARG A 1 92 ? -17.584 4.626 -0.512 1.00 75.12 92 ARG A CA 1
ATOM 706 C C . ARG A 1 92 ? -17.773 3.246 0.121 1.00 75.12 92 ARG A C 1
ATOM 708 O O . ARG A 1 92 ? -18.856 2.941 0.612 1.00 75.12 92 ARG A O 1
ATOM 715 N N . GLY A 1 93 ? -16.719 2.429 0.131 1.00 81.19 93 GLY A N 1
ATOM 716 C CA . GLY A 1 93 ? -16.709 1.092 0.733 1.00 81.19 93 GLY A CA 1
ATOM 717 C C . GLY A 1 93 ? -16.422 1.061 2.239 1.00 81.19 93 GLY A C 1
ATOM 718 O O . GLY A 1 93 ? -16.450 -0.016 2.835 1.00 81.19 93 GLY A O 1
ATOM 719 N N . TRP A 1 94 ? -16.159 2.207 2.878 1.00 85.81 94 TRP A N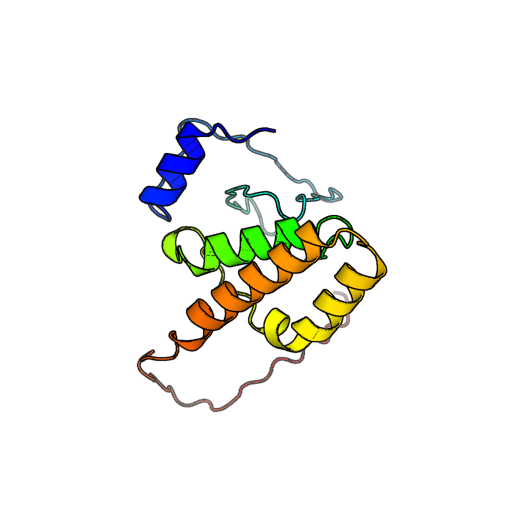 1
ATOM 720 C CA . TRP A 1 94 ? -15.579 2.250 4.227 1.00 85.81 94 TRP A CA 1
ATOM 721 C C . TRP A 1 94 ? -16.442 1.578 5.298 1.00 85.81 94 TRP A C 1
ATOM 723 O O . TRP A 1 94 ? -15.926 0.917 6.196 1.00 85.81 94 TRP A O 1
ATOM 733 N N . SER A 1 95 ? -17.768 1.699 5.199 1.00 87.56 95 SER A N 1
ATOM 734 C CA . SER A 1 95 ? -18.701 1.044 6.127 1.00 87.56 95 SER A CA 1
ATOM 735 C C . SER A 1 95 ? -18.595 -0.483 6.079 1.00 87.56 95 SER A C 1
ATOM 737 O O . SER A 1 95 ? -18.659 -1.137 7.121 1.00 87.56 95 SER A O 1
ATOM 739 N N . HIS A 1 96 ? -18.379 -1.045 4.889 1.00 88.25 96 HIS A N 1
ATOM 740 C CA . HIS A 1 96 ? -18.188 -2.479 4.697 1.00 88.25 96 HIS A CA 1
ATOM 741 C C . HIS A 1 96 ? -16.828 -2.915 5.236 1.00 88.25 96 HIS A C 1
ATOM 743 O O . HIS A 1 96 ? -16.755 -3.915 5.945 1.00 88.25 96 HIS A O 1
ATOM 749 N N . LEU A 1 97 ? -15.774 -2.137 4.973 1.00 87.69 97 LEU A N 1
ATOM 750 C CA . LEU A 1 97 ? -14.434 -2.404 5.498 1.00 87.69 97 LEU A CA 1
ATOM 751 C C . LEU A 1 97 ? -14.415 -2.400 7.034 1.00 87.69 97 LEU A C 1
ATOM 753 O O . LEU A 1 97 ? -13.892 -3.326 7.648 1.00 87.69 97 LEU A O 1
ATOM 757 N N . ARG A 1 98 ? -15.056 -1.402 7.654 1.00 91.25 98 ARG A N 1
ATOM 758 C CA . ARG A 1 98 ? -15.218 -1.306 9.111 1.00 91.25 98 ARG A CA 1
ATOM 759 C C . ARG A 1 98 ? -15.953 -2.517 9.680 1.00 91.25 98 ARG A C 1
ATOM 761 O O . ARG A 1 98 ? -15.502 -3.092 10.665 1.00 91.25 98 ARG A O 1
ATOM 768 N N . LYS A 1 99 ? -17.065 -2.920 9.054 1.00 91.62 99 LYS A N 1
ATOM 769 C CA . LYS A 1 99 ? -17.815 -4.112 9.468 1.00 91.62 99 LYS A CA 1
ATOM 770 C C . LYS A 1 99 ? -16.939 -5.365 9.389 1.00 91.62 99 LYS A C 1
ATOM 772 O O . LYS A 1 99 ? -16.822 -6.074 10.379 1.00 91.62 99 LYS A O 1
ATOM 777 N N . LEU A 1 100 ? -16.271 -5.589 8.255 1.00 90.00 100 LEU A N 1
ATOM 778 C CA . LEU A 1 100 ? -15.366 -6.728 8.061 1.00 90.00 100 LEU A CA 1
ATOM 779 C C . LEU A 1 100 ? -14.251 -6.768 9.111 1.00 90.00 100 LEU A C 1
ATOM 781 O O . LEU A 1 100 ? -13.940 -7.839 9.629 1.00 90.00 100 LEU A O 1
ATOM 785 N N . PHE A 1 101 ? -13.673 -5.612 9.440 1.00 91.50 101 PHE A N 1
ATOM 786 C CA . PHE A 1 101 ? -12.662 -5.502 10.484 1.00 91.50 101 PHE A CA 1
ATOM 787 C C . PHE A 1 101 ? -13.228 -5.855 11.867 1.00 91.50 101 PHE A C 1
ATOM 789 O O . PHE A 1 101 ? -12.609 -6.614 12.606 1.00 91.50 101 PHE A O 1
ATOM 796 N N . TYR A 1 102 ? -14.422 -5.366 12.207 1.00 92.62 102 TYR A N 1
ATOM 797 C CA . TYR A 1 102 ? -15.042 -5.593 13.519 1.00 92.62 102 TYR A CA 1
ATOM 798 C C . TYR A 1 102 ? -15.490 -7.043 13.700 1.00 92.62 102 TYR A C 1
ATOM 800 O O . TYR A 1 102 ? -15.313 -7.599 14.783 1.00 92.62 102 TYR A O 1
ATOM 808 N N . ASP A 1 103 ? -16.026 -7.656 12.64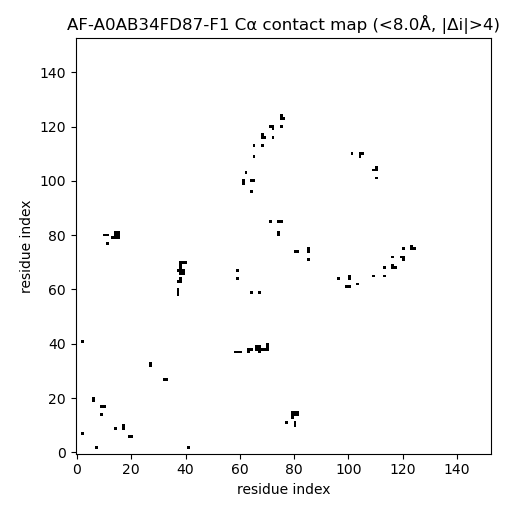6 1.00 91.38 103 ASP A N 1
ATOM 809 C CA . ASP A 1 103 ? -16.456 -9.056 12.651 1.00 91.38 103 ASP A CA 1
ATOM 810 C C . ASP A 1 103 ? -15.266 -10.005 12.896 1.00 91.38 103 ASP A C 1
ATOM 812 O O . ASP A 1 103 ? -15.433 -11.078 13.474 1.00 91.38 103 ASP A O 1
ATOM 816 N N . ARG A 1 104 ? -14.055 -9.605 12.482 1.00 86.31 104 ARG A N 1
ATOM 817 C CA . ARG A 1 104 ? -12.831 -10.419 12.578 1.00 86.31 104 ARG A CA 1
ATOM 818 C C . ARG A 1 104 ? -11.922 -10.057 13.749 1.00 86.31 104 ARG A C 1
ATOM 820 O O . ARG A 1 104 ? -11.149 -10.905 14.183 1.00 86.31 104 ARG A O 1
ATOM 827 N N . ASN A 1 105 ? -11.997 -8.831 14.260 1.00 81.88 105 ASN A N 1
ATOM 828 C CA . ASN A 1 105 ? -11.142 -8.347 15.337 1.00 81.88 105 ASN A CA 1
ATOM 829 C C . ASN A 1 105 ? -11.976 -7.969 16.573 1.00 81.88 105 ASN A C 1
ATOM 831 O O . ASN A 1 105 ? -12.825 -7.075 16.525 1.00 81.88 105 ASN A O 1
ATOM 835 N N . GLN A 1 106 ? -11.721 -8.647 17.695 1.00 81.00 106 GLN A N 1
ATOM 836 C CA . GLN A 1 106 ? -12.389 -8.411 18.983 1.00 81.00 106 GLN A CA 1
ATOM 837 C C . GLN A 1 106 ? -11.629 -7.425 19.891 1.00 81.00 106 GLN A C 1
ATOM 839 O O . GLN A 1 106 ? -12.170 -6.995 20.909 1.00 81.00 106 GLN A O 1
ATOM 844 N N . SER A 1 107 ? -10.403 -7.041 19.524 1.00 92.62 107 SER A N 1
ATOM 845 C CA . SER A 1 107 ? -9.564 -6.104 20.274 1.00 92.62 107 SER A CA 1
ATOM 846 C C . SER A 1 107 ? -10.194 -4.714 20.298 1.00 92.62 107 SER A C 1
ATOM 848 O O . SER A 1 107 ? -10.377 -4.061 19.268 1.00 92.62 107 SER A O 1
ATOM 850 N N . THR A 1 108 ? -10.511 -4.228 21.495 1.00 91.06 108 THR A N 1
ATOM 851 C CA . THR A 1 108 ? -11.012 -2.863 21.701 1.00 91.06 108 THR A CA 1
ATOM 852 C C . THR A 1 108 ? -9.960 -1.816 21.342 1.00 91.06 108 THR A C 1
ATOM 854 O O . THR A 1 108 ? -10.306 -0.782 20.771 1.00 91.06 108 THR A O 1
ATOM 857 N N . THR A 1 109 ? -8.684 -2.104 21.602 1.00 94.19 109 THR A N 1
ATOM 858 C CA . THR A 1 109 ? -7.550 -1.243 21.243 1.00 94.19 109 THR A CA 1
ATOM 859 C C . THR A 1 109 ? -7.430 -1.078 19.732 1.00 94.19 109 THR A C 1
ATOM 861 O O . THR A 1 109 ? -7.336 0.049 19.245 1.00 94.19 109 THR A O 1
ATOM 864 N N . ASP A 1 110 ? -7.504 -2.172 18.972 1.00 92.75 110 ASP A N 1
ATOM 865 C CA . ASP A 1 110 ? -7.364 -2.111 17.513 1.00 92.75 110 ASP A CA 1
ATOM 866 C C . ASP A 1 110 ? -8.573 -1.438 16.862 1.00 92.75 110 ASP A C 1
ATOM 868 O O . ASP A 1 110 ? -8.425 -0.680 15.905 1.00 92.75 110 ASP A O 1
ATOM 872 N N . ARG A 1 111 ? -9.773 -1.646 17.418 1.00 93.81 111 ARG A N 1
ATOM 873 C CA . ARG A 1 111 ? -10.984 -0.916 17.015 1.00 93.81 111 ARG A CA 1
ATOM 874 C C . ARG A 1 111 ? -10.846 0.584 17.259 1.00 93.81 111 ARG A C 1
ATOM 876 O O . ARG A 1 111 ? -11.122 1.369 16.357 1.00 93.81 111 ARG A O 1
ATOM 883 N N . ALA A 1 112 ? -10.358 0.995 18.428 1.00 94.50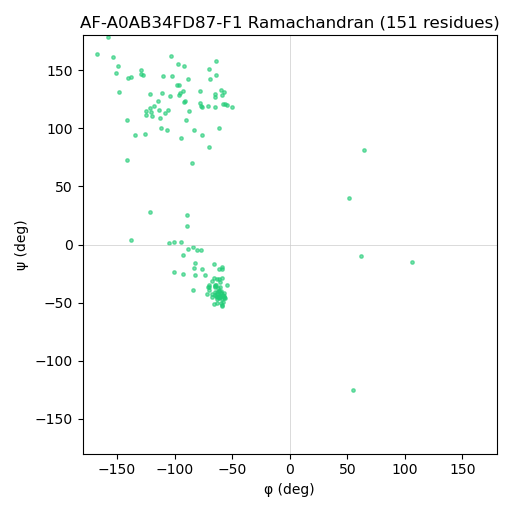 112 ALA A N 1
ATOM 884 C CA . ALA A 1 112 ? -10.098 2.406 18.711 1.00 94.50 112 ALA A CA 1
ATOM 885 C C . ALA A 1 112 ? -9.041 2.994 17.760 1.00 94.50 112 ALA A C 1
ATOM 887 O O . ALA A 1 112 ? -9.201 4.111 17.263 1.00 94.50 112 ALA A O 1
ATOM 888 N N . ARG A 1 113 ? -7.988 2.226 17.456 1.00 94.88 113 ARG A N 1
ATOM 889 C CA . ARG A 1 113 ? -6.947 2.610 16.494 1.00 94.88 113 ARG A CA 1
ATOM 890 C C . ARG A 1 113 ? -7.516 2.776 15.082 1.00 94.88 113 ARG A C 1
ATOM 892 O O . ARG A 1 113 ? -7.257 3.800 14.453 1.00 94.88 113 ARG A O 1
ATOM 899 N N . PHE A 1 114 ? -8.354 1.845 14.625 1.00 93.75 114 PHE A N 1
ATOM 900 C CA . PHE A 1 114 ? -9.051 1.923 13.338 1.00 93.75 114 PHE A CA 1
ATOM 901 C C . PHE A 1 114 ? -9.907 3.191 13.218 1.00 93.75 114 PHE A C 1
ATOM 903 O O . PHE A 1 114 ? -9.846 3.892 12.205 1.00 93.75 114 PHE A O 1
ATOM 910 N N . GLU A 1 115 ? -10.690 3.519 14.250 1.00 94.12 115 GLU A N 1
ATOM 911 C CA . GLU A 1 115 ? -11.522 4.732 14.256 1.00 94.12 115 GLU A CA 1
ATOM 912 C C . GLU A 1 115 ? -10.673 6.005 14.245 1.00 94.12 115 GLU A C 1
ATOM 914 O O . GLU A 1 115 ? -10.967 6.938 13.497 1.00 94.12 115 GLU A O 1
ATOM 919 N N . LYS A 1 116 ? -9.572 6.028 15.007 1.00 94.88 116 LYS A N 1
ATOM 920 C CA . LYS A 1 116 ? -8.625 7.149 14.998 1.00 94.88 116 LYS A CA 1
ATOM 921 C C . LYS A 1 116 ? -8.060 7.390 13.595 1.00 94.88 116 LYS A C 1
ATOM 923 O O . LYS A 1 116 ? -8.091 8.518 13.112 1.00 94.88 116 LYS A O 1
ATOM 928 N N . ILE A 1 117 ? -7.577 6.340 12.929 1.00 92.88 117 ILE A N 1
ATOM 929 C CA . ILE A 1 117 ? -7.033 6.431 11.563 1.00 92.88 117 ILE A CA 1
ATOM 930 C C . ILE A 1 117 ? -8.117 6.865 10.576 1.00 92.88 117 ILE A C 1
ATOM 932 O O . ILE A 1 117 ? -7.864 7.709 9.721 1.00 92.88 117 ILE A O 1
ATOM 936 N N . THR A 1 118 ? -9.336 6.338 10.722 1.00 89.69 118 THR A N 1
ATOM 937 C CA . THR A 1 118 ? -10.492 6.739 9.910 1.00 89.69 118 THR A CA 1
ATOM 938 C C . THR A 1 118 ? -10.758 8.241 10.018 1.00 89.69 118 THR A C 1
ATOM 940 O O . THR A 1 118 ? -10.992 8.889 8.997 1.00 89.69 118 THR A O 1
ATOM 943 N N . GLY A 1 119 ? -10.733 8.795 11.234 1.00 89.62 119 GLY A N 1
ATOM 944 C CA . GLY A 1 119 ? -10.898 10.231 11.467 1.00 89.62 119 GLY A CA 1
ATOM 945 C C . GLY A 1 119 ? -9.833 11.047 10.737 1.00 89.62 119 GLY A C 1
ATOM 946 O O . GLY A 1 119 ? -10.171 11.892 9.911 1.00 89.62 119 GLY A O 1
ATOM 947 N N . LEU A 1 120 ? -8.560 10.700 10.946 1.00 90.69 120 LEU A N 1
ATOM 948 C CA . LEU A 1 120 ? -7.423 11.376 10.313 1.00 90.69 120 LEU A CA 1
ATOM 949 C C . LEU A 1 120 ? -7.470 11.299 8.781 1.00 90.69 120 LEU A C 1
ATOM 951 O O . LEU A 1 120 ? -7.208 12.287 8.099 1.00 90.69 120 LEU A O 1
ATOM 955 N N . LEU A 1 121 ? -7.824 10.141 8.219 1.00 87.12 121 LEU A N 1
ATOM 956 C CA . LEU A 1 121 ? -7.989 9.979 6.773 1.00 87.12 121 LEU A CA 1
ATOM 957 C C . LEU A 1 121 ? -9.083 10.896 6.232 1.00 87.12 121 LEU A C 1
ATOM 959 O O . LEU A 1 121 ? -8.892 11.548 5.211 1.00 87.12 121 LEU A O 1
ATOM 963 N N . ARG A 1 122 ? -10.233 10.964 6.911 1.00 83.44 122 ARG A N 1
ATOM 964 C CA . ARG A 1 122 ? -11.334 11.836 6.489 1.00 83.44 122 ARG A CA 1
ATOM 965 C C . ARG A 1 122 ? -10.935 13.301 6.531 1.00 83.44 122 ARG A C 1
ATOM 967 O O . ARG A 1 122 ? -11.241 14.003 5.579 1.00 83.44 122 ARG A O 1
ATOM 974 N N . GLU A 1 123 ? -10.239 13.738 7.574 1.00 84.69 123 GLU A N 1
ATOM 975 C CA . GLU A 1 123 ? -9.737 15.111 7.688 1.00 84.69 123 GLU A CA 1
ATOM 976 C C . GLU A 1 123 ? -8.801 15.457 6.523 1.00 84.69 123 GLU A C 1
ATOM 978 O O . GLU A 1 123 ? -9.063 16.412 5.789 1.00 84.69 123 GLU A O 1
ATOM 983 N N . ASN A 1 124 ? -7.787 14.623 6.270 1.00 79.38 124 ASN A N 1
ATOM 984 C CA . ASN A 1 124 ? -6.817 14.855 5.195 1.00 79.38 124 ASN A CA 1
ATOM 985 C C . ASN A 1 124 ? -7.446 14.810 3.795 1.00 79.38 124 ASN A C 1
ATOM 987 O O . ASN A 1 124 ? -7.074 15.589 2.919 1.00 79.38 124 ASN A O 1
ATOM 991 N N . LEU A 1 125 ? -8.445 13.951 3.590 1.00 75.75 125 LEU A N 1
ATOM 992 C CA . LEU A 1 125 ? -9.143 13.829 2.308 1.00 75.75 125 LEU A CA 1
ATOM 993 C C . LEU A 1 125 ? -10.260 14.865 2.122 1.00 75.75 125 LEU A C 1
ATOM 995 O O . LEU A 1 125 ? -10.660 15.138 0.991 1.00 75.75 125 LEU A O 1
ATOM 999 N N . SER A 1 126 ? -10.769 15.459 3.205 1.00 59.47 126 SER A N 1
ATOM 1000 C CA . SER A 1 126 ? -11.839 16.465 3.156 1.00 59.47 126 SER A CA 1
ATOM 1001 C C . SER A 1 126 ? -11.366 17.851 2.703 1.00 59.47 126 SER A C 1
ATOM 1003 O O . SER A 1 126 ? -12.178 18.622 2.195 1.00 59.47 126 SER A O 1
ATOM 1005 N N . CYS A 1 127 ? -10.065 18.150 2.808 1.00 44.03 127 CYS A N 1
ATOM 1006 C CA . CYS A 1 127 ? -9.505 19.479 2.526 1.00 44.03 127 CYS A CA 1
ATOM 1007 C C . CYS A 1 127 ? -8.739 19.604 1.191 1.00 44.03 127 CYS A C 1
ATOM 1009 O O . CYS A 1 127 ? -8.278 20.694 0.868 1.00 44.03 127 CYS A O 1
ATOM 1011 N N . GLN A 1 128 ? -8.635 18.551 0.371 1.00 46.91 128 GLN A N 1
ATOM 1012 C CA . GLN A 1 128 ? -7.934 18.604 -0.931 1.00 46.91 128 GLN A CA 1
ATOM 1013 C C . GLN A 1 128 ? -8.818 19.015 -2.133 1.00 46.91 128 GLN A C 1
ATOM 1015 O O . GLN A 1 128 ? -8.416 18.875 -3.283 1.00 46.91 128 GLN A O 1
ATOM 1020 N N . TRP A 1 129 ? -10.005 19.587 -1.898 1.00 34.41 129 TRP A N 1
ATOM 1021 C CA . TRP A 1 129 ? -10.892 20.112 -2.956 1.00 34.41 129 TRP A CA 1
ATOM 1022 C C . TRP A 1 129 ? -10.643 21.589 -3.325 1.00 34.41 129 TRP A C 1
ATOM 1024 O O . TRP A 1 129 ? -11.548 22.260 -3.822 1.00 34.41 129 TRP A O 1
ATOM 1034 N N . ILE A 1 130 ? -9.435 22.124 -3.118 1.00 30.12 130 ILE A N 1
ATOM 1035 C CA . ILE A 1 130 ? -9.098 23.495 -3.532 1.00 30.12 130 ILE A CA 1
ATOM 1036 C C . ILE A 1 130 ? -8.182 23.463 -4.766 1.00 30.12 130 ILE A C 1
ATOM 1038 O O . ILE A 1 130 ? -6.973 23.304 -4.671 1.00 30.12 130 ILE A O 1
ATOM 1042 N N . GLN A 1 131 ? -8.846 23.649 -5.914 1.00 31.02 131 GLN A N 1
ATOM 1043 C CA . GLN A 1 131 ? -8.364 24.129 -7.218 1.00 31.02 131 GLN A CA 1
ATOM 1044 C C . GLN A 1 131 ? -7.337 23.278 -7.987 1.00 31.02 131 GLN A C 1
ATOM 1046 O O . GLN A 1 131 ? -6.171 23.634 -8.114 1.00 31.02 131 GLN A O 1
ATOM 1051 N N . ILE A 1 132 ? -7.837 22.259 -8.692 1.00 33.03 132 ILE A N 1
ATOM 1052 C CA . ILE A 1 132 ? -7.305 21.943 -10.027 1.00 33.03 132 ILE A CA 1
ATOM 1053 C C . ILE A 1 132 ? -7.920 22.977 -10.987 1.00 33.03 132 ILE A C 1
ATOM 1055 O O . ILE A 1 132 ? -9.153 23.050 -11.052 1.00 33.03 132 ILE A O 1
ATOM 1059 N N . PRO A 1 133 ? -7.139 23.794 -11.720 1.00 31.53 133 PRO A N 1
ATOM 1060 C CA . PRO A 1 133 ? -7.696 24.628 -12.774 1.00 31.53 133 PRO A CA 1
ATOM 1061 C C . PRO A 1 133 ? -8.401 23.729 -13.792 1.00 31.53 133 PRO A C 1
ATOM 1063 O O . PRO A 1 133 ? -7.789 22.841 -14.384 1.00 31.53 133 PRO A O 1
ATOM 1066 N N . GLN A 1 134 ? -9.701 23.948 -13.992 1.00 33.41 134 GLN A N 1
ATOM 1067 C CA . GLN A 1 134 ? -10.416 23.390 -15.131 1.00 33.41 134 GLN A CA 1
ATOM 1068 C C . GLN A 1 134 ? -9.786 23.946 -16.413 1.00 33.41 134 GLN A C 1
ATOM 1070 O O . GLN A 1 134 ? -10.106 25.056 -16.828 1.00 33.41 134 GLN A O 1
ATOM 1075 N N . GLN A 1 135 ? -8.937 23.166 -17.076 1.00 30.88 135 GLN A N 1
ATOM 1076 C CA . GLN A 1 135 ? -8.874 23.222 -18.532 1.00 30.88 135 GLN A CA 1
ATOM 1077 C C . GLN A 1 135 ? -9.789 22.129 -19.075 1.00 30.88 135 GLN A C 1
ATOM 1079 O O . GLN A 1 135 ? -9.419 20.968 -19.219 1.00 30.88 135 GLN A O 1
ATOM 1084 N N . LEU A 1 136 ? -11.036 22.532 -19.312 1.00 32.50 136 LEU A N 1
ATOM 1085 C CA . LEU A 1 136 ? -11.933 21.855 -20.235 1.00 32.50 136 LEU A CA 1
ATOM 1086 C C . LEU A 1 136 ? -11.425 22.112 -21.661 1.00 32.50 136 LEU A C 1
ATOM 1088 O O . LEU A 1 136 ? -11.390 23.258 -22.099 1.00 32.50 136 LEU A O 1
ATOM 1092 N N . ASP A 1 137 ? -11.079 21.039 -22.367 1.00 32.69 137 ASP A N 1
ATOM 1093 C CA . ASP A 1 137 ? -11.063 20.961 -23.831 1.00 32.69 137 ASP A CA 1
ATOM 1094 C C . ASP A 1 137 ? -12.213 20.021 -24.267 1.00 32.69 137 ASP A C 1
ATOM 1096 O O . ASP A 1 137 ? -12.625 19.097 -23.557 1.00 32.69 137 ASP A O 1
ATOM 1100 N N . HIS A 1 138 ? -12.816 20.346 -25.401 1.00 36.09 138 HIS A N 1
ATOM 1101 C CA . HIS A 1 138 ? -14.205 20.215 -25.805 1.00 36.09 138 HIS A CA 1
ATOM 1102 C C . HIS A 1 138 ? -14.597 18.842 -26.375 1.00 36.09 138 HIS A C 1
ATOM 1104 O O . HIS A 1 138 ? -14.925 18.732 -27.556 1.00 36.09 138 HIS A O 1
ATOM 1110 N N . SER A 1 139 ? -14.660 17.790 -25.552 1.00 39.34 139 SER A N 1
ATOM 1111 C CA . SER A 1 139 ? -15.247 16.515 -26.027 1.00 39.34 139 SER A CA 1
ATOM 1112 C C . SER A 1 139 ? -16.169 15.753 -25.069 1.00 39.34 139 SER A C 1
ATOM 1114 O O . SER A 1 139 ? -16.703 14.717 -25.450 1.00 39.34 139 SER A O 1
ATOM 1116 N N . GLY A 1 140 ? -16.478 16.290 -23.882 1.00 39.84 140 GLY A N 1
ATOM 1117 C CA . GLY A 1 140 ? -17.746 16.000 -23.191 1.00 39.84 140 GLY A CA 1
ATOM 1118 C C . GLY A 1 140 ? -18.147 14.525 -23.006 1.00 39.84 140 GLY A C 1
ATOM 1119 O O . GLY A 1 140 ? -19.332 14.215 -23.122 1.00 39.84 140 GLY A O 1
ATOM 1120 N N . ALA A 1 141 ? -17.220 13.613 -22.693 1.00 29.00 141 ALA A N 1
ATOM 1121 C CA . ALA A 1 141 ? -17.574 12.230 -22.367 1.00 29.00 141 ALA A CA 1
ATOM 1122 C C . ALA A 1 141 ? -16.711 11.648 -21.235 1.00 29.00 141 ALA A C 1
ATOM 1124 O O . ALA A 1 141 ? -15.564 11.266 -21.441 1.00 29.00 141 ALA A O 1
ATOM 1125 N N . TYR A 1 142 ? -17.301 11.482 -20.047 1.00 32.72 142 TYR A N 1
ATOM 1126 C CA . TYR A 1 142 ? -16.819 10.508 -19.067 1.00 32.72 142 TYR A CA 1
ATOM 1127 C C . TYR A 1 142 ? -17.532 9.179 -19.323 1.00 32.72 142 TYR A C 1
ATOM 1129 O O . TYR A 1 142 ? -18.714 9.022 -19.015 1.00 32.72 142 TYR A O 1
ATOM 1137 N N . ARG A 1 143 ? -16.815 8.200 -19.875 1.00 32.38 143 ARG A N 1
ATOM 1138 C CA . ARG A 1 143 ? -17.220 6.789 -19.838 1.00 32.38 143 ARG A CA 1
ATOM 1139 C C . ARG A 1 143 ? -16.090 5.976 -19.224 1.00 32.38 143 ARG A C 1
ATOM 1141 O O . ARG A 1 143 ? -15.070 5.764 -19.863 1.00 32.38 143 ARG A O 1
ATOM 1148 N N . GLN A 1 144 ? -16.310 5.449 -18.023 1.00 32.38 144 GLN A N 1
ATOM 1149 C CA . GLN A 1 144 ? -15.637 4.225 -17.599 1.00 32.38 144 GLN A CA 1
ATOM 1150 C C . GLN A 1 144 ? -16.680 3.119 -17.485 1.00 32.38 144 GLN A C 1
ATOM 1152 O O . GLN A 1 144 ? -17.442 3.016 -16.528 1.00 32.38 144 GLN A O 1
ATOM 1157 N N . THR A 1 145 ? -16.723 2.288 -18.518 1.00 31.86 145 THR A N 1
ATOM 1158 C CA . THR A 1 145 ? -17.276 0.940 -18.452 1.00 31.86 145 THR A CA 1
ATOM 1159 C C . THR A 1 145 ? -16.263 0.054 -19.156 1.00 31.86 145 THR A C 1
ATOM 1161 O O . THR A 1 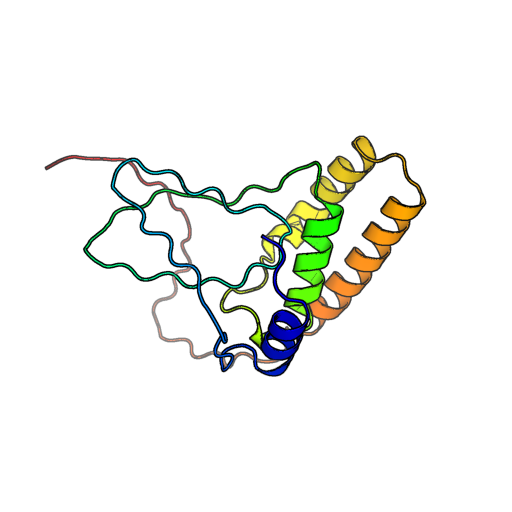145 ? -16.252 -0.032 -20.379 1.00 31.86 145 THR A O 1
ATOM 1164 N N . LEU A 1 146 ? -15.354 -0.546 -18.387 1.00 26.97 146 LEU A N 1
ATOM 1165 C CA . LEU A 1 146 ? -14.437 -1.560 -18.897 1.00 26.97 146 LEU A CA 1
ATOM 1166 C C . LEU A 1 146 ? -15.176 -2.898 -18.895 1.00 26.97 146 LEU A C 1
ATOM 1168 O O . LEU A 1 146 ? -15.311 -3.561 -17.871 1.00 26.97 146 LEU A O 1
ATOM 1172 N N . LYS A 1 147 ? -15.692 -3.258 -20.068 1.00 33.03 147 LYS A N 1
ATOM 1173 C CA . LYS A 1 147 ? -16.116 -4.611 -20.414 1.00 33.03 147 LYS A CA 1
ATOM 1174 C C . LYS A 1 147 ? -15.255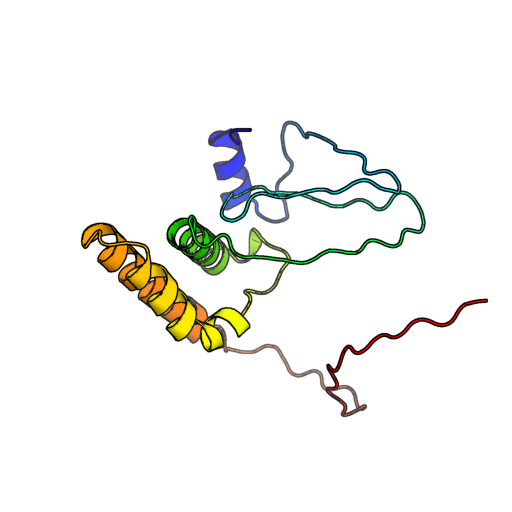 -5.000 -21.613 1.00 33.03 147 LYS A C 1
ATOM 1176 O O . LYS A 1 147 ? -15.397 -4.385 -22.663 1.00 33.03 147 LYS A O 1
ATOM 1181 N N . ILE A 1 148 ? -14.327 -5.941 -21.442 1.00 32.09 148 ILE A N 1
ATOM 1182 C CA . ILE A 1 148 ? -13.474 -6.422 -22.537 1.00 32.09 148 ILE A CA 1
ATOM 1183 C C . ILE A 1 148 ? -13.697 -7.921 -22.703 1.00 32.09 148 ILE A C 1
ATOM 1185 O O . ILE A 1 148 ? -13.391 -8.718 -21.817 1.00 32.09 148 ILE A O 1
ATOM 1189 N N . THR A 1 149 ? -14.259 -8.263 -23.855 1.00 31.02 149 THR A N 1
ATOM 1190 C CA . THR A 1 149 ? -14.330 -9.597 -24.454 1.00 31.02 149 THR A CA 1
ATOM 1191 C C . THR A 1 149 ? -13.210 -9.761 -25.487 1.00 31.02 149 THR A C 1
ATOM 1193 O O . THR A 1 149 ? -12.691 -8.779 -26.012 1.00 31.02 149 THR A O 1
ATOM 1196 N N . TRP A 1 150 ? -12.828 -11.011 -25.737 1.00 33.91 150 TRP A N 1
ATOM 1197 C CA . TRP A 1 150 ? -11.779 -11.451 -26.664 1.00 33.91 150 TRP A CA 1
ATOM 1198 C C . TRP A 1 150 ? -12.333 -11.664 -28.080 1.00 33.91 150 TRP A C 1
ATOM 1200 O O . TRP A 1 150 ? -13.416 -12.228 -28.190 1.00 33.91 150 TRP A O 1
ATOM 1210 N N . GLU A 1 151 ? -11.571 -11.314 -29.124 1.00 29.80 151 GLU A N 1
ATOM 1211 C CA . GLU A 1 151 ? -11.622 -11.986 -30.436 1.00 29.80 151 GLU A CA 1
ATOM 1212 C C . GLU A 1 151 ? -10.195 -12.128 -31.013 1.00 29.80 151 GLU A C 1
ATOM 1214 O O . GLU A 1 151 ? -9.361 -11.248 -30.772 1.00 29.80 151 GLU A O 1
ATOM 1219 N N . PRO A 1 152 ? -9.880 -13.238 -31.710 1.00 49.41 152 PRO A N 1
ATOM 1220 C CA . PRO A 1 152 ? -8.547 -13.529 -32.228 1.00 49.41 152 PRO A CA 1
ATOM 1221 C C . PRO A 1 152 ? -8.346 -13.012 -33.657 1.00 49.41 152 PRO A C 1
ATOM 1223 O O . PRO A 1 152 ? -9.295 -12.957 -34.438 1.00 49.41 152 PRO A O 1
ATOM 1226 N N . ASN A 1 153 ? -7.084 -12.742 -34.001 1.00 43.66 153 ASN A N 1
ATOM 1227 C CA . ASN A 1 153 ? -6.602 -12.786 -35.384 1.00 43.66 153 ASN A CA 1
ATOM 1228 C C . ASN A 1 153 ? -5.961 -14.147 -35.653 1.00 43.66 153 ASN A C 1
ATOM 1230 O O . ASN A 1 153 ? -5.230 -14.619 -34.749 1.00 43.66 153 ASN A O 1
#

Secondary structure (DSSP, 8-state):
-PPPHHHHHHHHHHGGG---SS-------TT----PPTT----------SS----------TTSHHHHHHHHHHHHT-GGG-SSPP-THHHHHHHHHHHHHHHH---HHHHHHHHHHHHHHHHHHHS--S-------S---------------

Solvent-accessible surface area (backbone atoms only — not comparable to full-atom values): 10630 Å² total; per-residue (Å²): 133,82,74,56,67,71,57,56,51,49,35,69,76,45,24,82,74,48,77,76,95,73,86,86,86,81,87,83,58,98,89,66,82,88,83,80,71,68,47,61,93,68,93,80,84,88,81,84,91,61,98,76,88,84,86,85,83,88,76,83,52,81,91,43,50,66,49,34,52,48,45,50,39,57,44,67,79,35,67,56,69,47,96,65,78,80,67,63,67,52,69,77,45,39,71,58,54,52,48,56,46,52,79,75,45,85,52,66,66,59,52,52,49,48,51,53,51,51,50,54,42,48,56,60,65,67,68,71,83,76,75,79,81,85,79,83,74,98,69,94,73,92,80,90,78,93,79,85,83,88,83,86,133